Protein AF-A0A7S3M806-F1 (afdb_monomer_lite)

Secondary structure (DSSP, 8-state):
----------PPPSS-PPPHHHHHHHIIIIIGGGGGGGT--EEEE-TT---SS-THHHHHHHHH-TT-SEEEEEESS-----STTGGG---SSPEEEEEEEEE--SHHHHHHHHHHHHHHHT-S-HHHHTSTTHHHHHHHHHHHHHHHHS---EEEPPTTT---GGG-EEETTTEEE------

Sequence (183 aa):
DDAYFPCYNYVASENPKPSVMEQIAQVKLLHIPQALTRGVDVFMLDLDVGFLASPQYMVKVFEETPIVDIFIQEDYLFIMNRTKEGWGQYFTEPLPNIGLLLVRGNNRTARVFELAWLQYLTMKDPYEKSQPGKDQNHVLNAMRIGRGTFGLKYAYFSSTTTPLLDKLVYKEGNTIELGGEVV

Organism: NCBI:txid89044

pLDDT: mean 74.65, std 22.42, range [30.8, 97.94]

InterPro domains:
  IPR005069 Nucleotide-diphospho-sugar transferase [PF03407] (22-139)

Structure (mmCIF, N/CA/C/O backbone):
data_AF-A0A7S3M806-F1
#
_entry.id   AF-A0A7S3M806-F1
#
loop_
_atom_site.group_PDB
_atom_site.id
_atom_site.type_symbol
_atom_site.label_atom_id
_atom_site.label_alt_id
_atom_site.label_comp_id
_atom_site.label_asym_id
_atom_site.label_entity_id
_atom_site.label_seq_id
_atom_site.pdbx_PDB_ins_code
_atom_site.Cartn_x
_atom_site.Cartn_y
_atom_site.Cartn_z
_atom_site.occupancy
_atom_site.B_iso_or_equiv
_atom_site.auth_seq_id
_atom_site.auth_comp_id
_atom_site.auth_asym_id
_atom_site.auth_atom_id
_atom_site.pdbx_PDB_model_num
ATOM 1 N N . ASP A 1 1 ? -7.563 -39.476 -12.809 1.00 36.19 1 ASP A N 1
ATOM 2 C CA . ASP A 1 1 ? -8.417 -38.457 -12.177 1.00 36.19 1 ASP A CA 1
ATOM 3 C C . ASP A 1 1 ? -7.561 -37.469 -11.410 1.00 36.19 1 ASP A C 1
ATOM 5 O O . ASP A 1 1 ?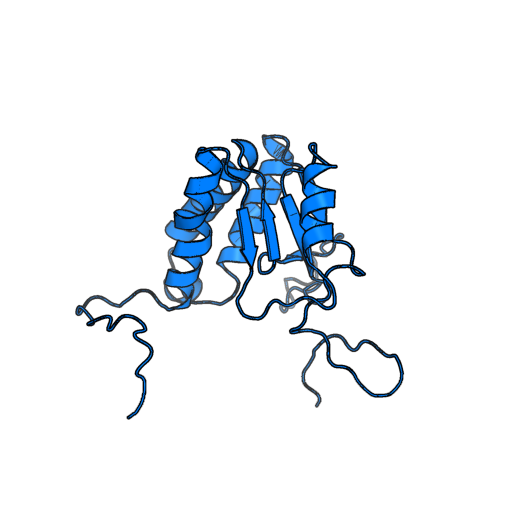 -7.463 -37.543 -10.195 1.00 36.19 1 ASP A O 1
ATOM 9 N N . ASP A 1 2 ? -6.914 -36.565 -12.147 1.00 35.34 2 ASP A N 1
ATOM 10 C CA . ASP A 1 2 ? -6.151 -35.450 -11.587 1.00 35.34 2 ASP A CA 1
ATOM 11 C C . ASP A 1 2 ? -6.981 -34.185 -11.785 1.00 35.34 2 ASP A C 1
ATOM 13 O O . ASP A 1 2 ? -7.173 -33.711 -12.908 1.00 35.34 2 ASP A O 1
ATOM 17 N N . ALA A 1 3 ? -7.542 -33.677 -10.690 1.00 38.19 3 ALA A N 1
ATOM 18 C CA . ALA A 1 3 ? -8.292 -32.432 -10.671 1.00 38.19 3 ALA A CA 1
ATOM 19 C C . ALA A 1 3 ? -7.341 -31.261 -10.970 1.00 38.19 3 ALA A C 1
ATOM 21 O O . ALA A 1 3 ? -6.698 -30.702 -10.084 1.00 38.19 3 ALA A O 1
ATOM 22 N N . TYR A 1 4 ? -7.238 -30.925 -12.254 1.00 38.28 4 TYR A N 1
ATOM 23 C CA . TYR A 1 4 ? -6.515 -29.777 -12.783 1.00 38.28 4 TYR A CA 1
ATOM 24 C C . TYR A 1 4 ? -7.154 -28.491 -12.238 1.00 38.28 4 TYR A C 1
ATOM 26 O O . TYR A 1 4 ? -8.273 -28.136 -12.611 1.00 38.28 4 TYR A O 1
ATOM 34 N N . PHE A 1 5 ? -6.465 -27.804 -11.325 1.00 32.97 5 PHE A N 1
ATOM 35 C CA . PHE A 1 5 ? -6.869 -26.477 -10.865 1.00 32.97 5 PHE A CA 1
ATOM 36 C C . PHE A 1 5 ? -6.715 -25.509 -12.053 1.00 32.97 5 PHE A C 1
ATOM 38 O O . PHE A 1 5 ? -5.605 -25.384 -12.578 1.00 32.97 5 PHE A O 1
ATOM 45 N N . PRO A 1 6 ? -7.782 -24.849 -12.539 1.00 41.50 6 PRO A N 1
ATOM 46 C CA . PRO A 1 6 ? -7.714 -24.024 -13.736 1.00 41.50 6 PRO A CA 1
ATOM 47 C C . PRO A 1 6 ? -7.116 -22.659 -13.382 1.00 41.50 6 PRO A C 1
ATOM 49 O O . PRO A 1 6 ? -7.806 -21.643 -13.330 1.00 41.50 6 PRO A O 1
ATOM 52 N N . CYS A 1 7 ? -5.812 -22.620 -13.130 1.00 37.09 7 CYS A N 1
ATOM 53 C CA . CYS A 1 7 ? -5.052 -21.383 -13.206 1.00 37.09 7 CYS A CA 1
ATOM 54 C C . CYS A 1 7 ? -4.969 -21.025 -14.696 1.00 37.09 7 CYS A C 1
ATOM 56 O O . CYS A 1 7 ? -4.375 -21.768 -15.471 1.00 37.09 7 CYS A O 1
ATOM 58 N N . TYR A 1 8 ? -5.649 -19.949 -15.100 1.00 43.22 8 TYR A N 1
ATOM 59 C CA . TYR A 1 8 ? -5.738 -19.410 -16.461 1.00 43.22 8 TYR A CA 1
ATOM 60 C C . TYR A 1 8 ? -4.565 -19.797 -17.382 1.00 43.22 8 TYR A C 1
ATOM 62 O O . TYR A 1 8 ? -3.440 -19.331 -17.201 1.00 43.22 8 TYR A O 1
ATOM 70 N N . ASN A 1 9 ? -4.851 -20.598 -18.415 1.00 36.38 9 ASN A N 1
ATOM 71 C CA . ASN A 1 9 ? -3.947 -20.831 -19.542 1.00 36.38 9 ASN A CA 1
ATOM 72 C C . ASN A 1 9 ? -3.751 -19.513 -20.308 1.00 36.38 9 ASN A C 1
ATOM 74 O O . ASN A 1 9 ? -4.459 -19.208 -21.268 1.00 36.38 9 ASN A O 1
ATOM 78 N N . TYR A 1 10 ? -2.802 -18.700 -19.852 1.00 43.62 10 TYR A N 1
ATOM 79 C CA . TYR A 1 10 ? -2.389 -17.486 -20.536 1.00 43.62 10 TYR A CA 1
ATOM 80 C C . TYR A 1 10 ? -1.534 -17.877 -21.752 1.00 43.62 10 TYR A C 1
ATOM 82 O O . TYR A 1 10 ? -0.348 -18.196 -21.629 1.00 43.62 10 TYR A O 1
ATOM 90 N N . VAL A 1 11 ? -2.119 -17.824 -22.950 1.00 45.00 11 VAL A N 1
ATOM 91 C CA . VAL A 1 11 ? -1.385 -17.981 -24.216 1.00 45.00 11 VAL A CA 1
ATOM 92 C C . VAL A 1 11 ? -0.550 -16.725 -24.474 1.00 45.00 11 VAL A C 1
ATOM 94 O O . VAL A 1 11 ? -1.028 -15.599 -24.364 1.00 45.00 11 VAL A O 1
ATOM 97 N N . ALA A 1 12 ? 0.738 -16.906 -24.757 1.00 43.75 12 ALA A N 1
ATOM 98 C CA . ALA A 1 12 ? 1.691 -15.821 -24.932 1.00 43.75 12 ALA A CA 1
ATOM 99 C C . ALA A 1 12 ? 1.634 -15.158 -26.312 1.00 43.75 12 ALA A C 1
ATOM 101 O O . ALA A 1 12 ? 1.929 -15.821 -27.295 1.00 43.75 12 ALA A O 1
ATOM 102 N N . SER A 1 13 ? 1.345 -13.854 -26.384 1.00 45.62 13 SER A N 1
ATOM 103 C CA . SER A 1 13 ? 1.671 -13.038 -27.566 1.00 45.62 13 SER A CA 1
ATOM 104 C C . SER A 1 13 ? 3.158 -12.657 -27.587 1.00 45.62 13 SER A C 1
ATOM 106 O O . SER A 1 13 ? 3.743 -12.486 -26.521 1.00 45.62 13 SER A O 1
ATOM 108 N N . GLU A 1 14 ? 3.717 -12.430 -28.779 1.00 53.25 14 GLU A N 1
ATOM 109 C CA . GLU A 1 14 ? 5.141 -12.160 -29.079 1.00 53.25 14 GLU A CA 1
ATOM 110 C C . GLU A 1 14 ? 5.717 -10.816 -28.575 1.00 53.25 14 GLU A C 1
ATOM 112 O O . GLU A 1 14 ? 6.902 -10.546 -28.759 1.00 53.25 14 GLU A O 1
ATOM 117 N N . ASN A 1 15 ? 4.929 -9.971 -27.904 1.00 55.44 15 ASN A N 1
ATOM 118 C CA . ASN A 1 15 ? 5.470 -8.824 -27.165 1.00 55.44 15 ASN A CA 1
ATOM 119 C C . ASN A 1 15 ? 6.181 -9.317 -25.893 1.00 55.44 15 ASN A C 1
ATOM 121 O O . ASN A 1 15 ? 5.687 -10.272 -25.286 1.00 55.44 15 ASN A O 1
ATOM 125 N N . PRO A 1 16 ? 7.283 -8.684 -25.432 1.00 60.91 16 PRO A N 1
ATOM 126 C CA . PRO A 1 16 ? 7.852 -9.021 -24.134 1.00 60.91 16 PRO A CA 1
ATOM 127 C C . PRO A 1 16 ? 6.754 -8.848 -23.089 1.00 60.91 16 PRO A C 1
ATOM 129 O O . PRO A 1 16 ? 6.239 -7.752 -22.860 1.00 60.91 16 PRO A O 1
ATOM 132 N N . LYS A 1 17 ? 6.316 -9.977 -22.538 1.00 66.06 17 LYS A N 1
ATOM 133 C CA . LYS A 1 17 ? 5.253 -10.009 -21.548 1.00 66.06 17 LYS A CA 1
ATOM 134 C C . LYS A 1 17 ? 5.717 -9.257 -20.307 1.00 66.06 17 LYS A C 1
ATOM 136 O O . LYS A 1 17 ? 6.882 -9.418 -19.937 1.00 66.06 17 LYS A O 1
ATOM 141 N N . PRO A 1 18 ? 4.824 -8.512 -19.636 1.00 78.00 18 PRO A N 1
ATOM 142 C CA . PRO A 1 18 ? 5.151 -7.944 -18.339 1.00 78.00 18 PRO A CA 1
ATOM 143 C C . PRO A 1 18 ? 5.615 -9.065 -17.410 1.00 78.00 18 PRO A C 1
ATOM 145 O O . PRO A 1 18 ? 5.014 -10.151 -17.374 1.00 78.00 18 PRO A O 1
ATOM 148 N N . SER A 1 19 ? 6.691 -8.806 -16.673 1.00 85.56 19 SER A N 1
ATOM 149 C CA . SER A 1 19 ? 7.179 -9.731 -15.656 1.00 85.56 19 SER A CA 1
ATOM 150 C C . SER A 1 19 ? 6.078 -10.043 -14.634 1.00 85.56 19 SER A C 1
ATOM 152 O O . SER A 1 19 ? 5.112 -9.293 -14.476 1.00 85.56 19 SER A O 1
ATOM 154 N N . VAL A 1 20 ? 6.214 -11.153 -13.904 1.00 86.38 20 VAL A N 1
ATOM 155 C CA . VAL A 1 20 ? 5.283 -11.480 -12.808 1.00 86.38 20 VAL A CA 1
ATOM 156 C C . VAL A 1 20 ? 5.215 -10.327 -11.799 1.00 86.38 20 VAL A C 1
ATOM 158 O O . VAL A 1 20 ? 4.131 -9.978 -11.339 1.00 86.38 20 VAL A O 1
ATOM 161 N N . MET A 1 21 ? 6.347 -9.668 -11.533 1.00 86.06 21 MET A N 1
ATOM 162 C CA . MET A 1 21 ? 6.402 -8.499 -10.655 1.00 86.06 21 MET A CA 1
ATOM 163 C C . MET A 1 21 ? 5.599 -7.310 -11.188 1.00 86.06 21 MET A C 1
ATOM 165 O O . MET A 1 21 ? 4.888 -6.667 -10.421 1.00 86.06 21 MET A O 1
ATOM 169 N N . GLU A 1 22 ? 5.642 -7.045 -12.494 1.00 88.31 22 GLU A N 1
ATOM 170 C CA . GLU A 1 22 ? 4.817 -6.000 -13.112 1.00 88.31 22 GLU A CA 1
ATOM 171 C C . GLU A 1 22 ? 3.324 -6.313 -13.038 1.00 88.31 22 GLU A C 1
ATOM 173 O O . GLU A 1 22 ? 2.519 -5.417 -12.789 1.00 88.31 22 GLU A O 1
ATOM 178 N N . GLN A 1 23 ? 2.944 -7.580 -13.209 1.00 90.31 23 GLN A N 1
ATOM 179 C CA . GLN A 1 23 ? 1.549 -8.005 -13.073 1.00 90.31 23 GLN A CA 1
ATOM 180 C C . GLN A 1 23 ? 1.057 -7.822 -11.631 1.00 90.31 23 GLN A C 1
ATOM 182 O O . GLN A 1 23 ? -0.028 -7.282 -11.415 1.00 90.31 23 GLN A O 1
ATOM 187 N N . ILE A 1 24 ? 1.875 -8.198 -10.640 1.00 89.19 24 ILE A N 1
ATOM 188 C CA . ILE A 1 24 ? 1.584 -7.969 -9.217 1.00 89.19 24 ILE A CA 1
ATOM 189 C C . ILE A 1 24 ? 1.434 -6.469 -8.939 1.00 89.19 24 ILE A C 1
ATOM 191 O O . ILE A 1 24 ? 0.434 -6.053 -8.351 1.00 89.19 24 ILE A O 1
ATOM 195 N N . ALA A 1 25 ? 2.371 -5.645 -9.413 1.00 90.94 25 ALA A N 1
ATOM 196 C CA . ALA A 1 25 ? 2.312 -4.196 -9.248 1.00 90.94 25 ALA A CA 1
ATOM 197 C C . ALA A 1 25 ? 1.049 -3.602 -9.891 1.00 90.94 25 ALA A C 1
ATOM 199 O O . ALA A 1 25 ? 0.388 -2.758 -9.293 1.00 90.94 25 ALA A O 1
ATOM 200 N N . GLN A 1 26 ? 0.651 -4.070 -11.074 1.00 93.38 26 GLN A N 1
ATOM 201 C CA . GLN A 1 26 ? -0.576 -3.617 -11.727 1.00 93.38 26 GLN A CA 1
ATOM 202 C C . GLN A 1 26 ? -1.827 -3.976 -10.910 1.00 93.38 26 GLN A C 1
ATOM 204 O O . GLN A 1 26 ? -2.729 -3.150 -10.753 1.00 93.38 26 GLN A O 1
ATOM 209 N N . VAL A 1 27 ? -1.890 -5.178 -10.336 1.00 92.81 27 VAL A N 1
ATOM 210 C CA . VAL A 1 27 ? -3.007 -5.573 -9.465 1.00 92.81 27 VAL A CA 1
ATOM 211 C C . VAL A 1 27 ? -3.052 -4.704 -8.206 1.00 92.81 27 VAL A C 1
ATOM 213 O O . VAL A 1 27 ? -4.098 -4.119 -7.908 1.00 92.81 27 VAL A O 1
ATOM 216 N N . LYS A 1 28 ? -1.920 -4.574 -7.504 1.00 93.44 28 LYS A N 1
ATOM 217 C CA . LYS A 1 28 ? -1.812 -3.848 -6.230 1.00 93.44 28 LYS A CA 1
ATOM 218 C C . LYS A 1 28 ? -2.006 -2.340 -6.371 1.00 93.44 28 LYS A C 1
ATOM 220 O O . LYS A 1 28 ? -2.656 -1.734 -5.527 1.00 93.44 28 LYS A O 1
ATOM 225 N N . LEU A 1 29 ? -1.444 -1.727 -7.413 1.00 94.75 29 LEU A N 1
ATOM 226 C CA . LEU A 1 29 ? -1.393 -0.269 -7.557 1.00 94.75 29 LEU A CA 1
ATOM 227 C C . LEU A 1 29 ? -2.525 0.304 -8.412 1.00 94.75 29 LEU A C 1
ATOM 229 O O . LEU A 1 29 ? -2.925 1.443 -8.186 1.00 94.75 29 LEU A O 1
ATOM 233 N N . LEU A 1 30 ? -3.041 -0.458 -9.384 1.00 94.38 30 LEU A N 1
ATOM 234 C CA . LEU A 1 30 ? -4.063 0.028 -10.313 1.00 94.38 30 LEU A CA 1
ATOM 235 C C . LEU A 1 30 ? -5.429 -0.609 -10.068 1.00 94.38 30 LEU A C 1
ATOM 237 O O . LEU A 1 30 ? -6.403 0.115 -9.894 1.00 94.38 30 LEU A O 1
ATOM 241 N N . HIS A 1 31 ? -5.533 -1.939 -10.086 1.00 94.00 31 HIS A N 1
ATOM 242 C CA . HIS A 1 31 ? -6.846 -2.590 -10.127 1.00 94.00 31 HIS A CA 1
ATOM 243 C C . HIS A 1 31 ? -7.553 -2.617 -8.772 1.00 94.00 31 HIS A C 1
ATOM 245 O O . HIS A 1 31 ? -8.698 -2.177 -8.683 1.00 94.00 31 HIS A O 1
ATOM 251 N N . ILE A 1 32 ? -6.886 -3.083 -7.713 1.00 91.12 32 ILE A N 1
ATOM 252 C CA . ILE A 1 32 ? -7.482 -3.119 -6.370 1.00 91.12 32 ILE A CA 1
ATOM 253 C C . ILE A 1 32 ? -7.852 -1.703 -5.879 1.00 91.12 32 ILE A C 1
ATOM 255 O O . ILE A 1 32 ? -8.981 -1.510 -5.415 1.00 91.12 32 ILE A O 1
ATOM 259 N N . PRO A 1 33 ? -6.992 -0.675 -6.032 1.00 94.12 33 PRO A N 1
ATOM 260 C CA . PRO A 1 33 ? -7.288 0.661 -5.519 1.00 94.12 33 PRO A CA 1
ATOM 261 C C . PRO A 1 33 ? -8.471 1.373 -6.183 1.00 94.12 33 PRO A C 1
ATOM 263 O O . PRO A 1 33 ? -8.981 2.344 -5.624 1.00 94.12 33 PRO A O 1
ATOM 266 N N . GLN A 1 34 ? -8.982 0.885 -7.321 1.00 94.31 34 GLN A N 1
ATOM 267 C CA . GLN A 1 34 ? -10.227 1.406 -7.901 1.00 94.31 34 GLN A CA 1
ATOM 268 C C . GLN A 1 34 ? -11.409 1.279 -6.931 1.00 94.31 34 GLN A C 1
ATOM 270 O O . GLN A 1 34 ? -12.295 2.134 -6.938 1.00 94.31 34 GLN A O 1
ATOM 275 N N . ALA A 1 35 ? -11.414 0.269 -6.056 1.00 95.88 35 ALA A N 1
ATOM 276 C CA . ALA A 1 35 ? -12.434 0.117 -5.021 1.00 95.88 35 ALA A CA 1
ATOM 277 C C . ALA A 1 35 ? -12.441 1.303 -4.034 1.00 95.88 35 ALA A C 1
ATOM 279 O O . ALA A 1 35 ? -13.510 1.776 -3.645 1.00 95.88 35 ALA A O 1
ATOM 280 N N . LEU A 1 36 ? -11.267 1.866 -3.723 1.00 96.75 36 LEU A N 1
ATOM 281 C CA . LEU A 1 36 ? -11.128 2.984 -2.785 1.00 96.75 36 LEU A CA 1
ATOM 282 C C . LEU A 1 36 ? -11.853 4.241 -3.279 1.00 96.75 36 LEU A C 1
ATOM 284 O O . LEU A 1 36 ? -12.457 4.961 -2.486 1.00 96.75 36 LEU A O 1
ATOM 288 N N . THR A 1 37 ? -11.859 4.476 -4.599 1.00 94.19 37 THR A N 1
ATOM 289 C CA . THR A 1 37 ? -12.585 5.608 -5.216 1.00 94.19 37 THR A CA 1
ATOM 290 C C . THR A 1 37 ? -14.103 5.493 -5.073 1.00 94.19 37 THR A C 1
ATOM 292 O O . THR A 1 37 ? -14.815 6.486 -5.193 1.00 94.19 37 THR A O 1
ATOM 295 N N . ARG A 1 38 ? -14.602 4.285 -4.790 1.00 95.62 38 ARG A N 1
ATOM 296 C CA . ARG A 1 38 ? -16.021 3.989 -4.562 1.00 95.62 38 ARG A CA 1
ATOM 297 C C . ARG A 1 38 ? -16.393 3.975 -3.079 1.00 95.62 38 ARG A C 1
ATOM 299 O O . ARG A 1 38 ? -17.513 3.603 -2.751 1.00 95.62 38 ARG A O 1
ATOM 306 N N . GLY A 1 39 ? -15.470 4.351 -2.192 1.00 96.06 39 GLY A N 1
ATOM 307 C CA . GLY A 1 39 ? -15.695 4.321 -0.747 1.00 96.06 39 GLY A CA 1
ATOM 308 C C . GLY A 1 39 ? -15.633 2.920 -0.134 1.00 96.06 39 GLY A C 1
ATOM 309 O O . GLY A 1 39 ? -16.116 2.731 0.975 1.00 96.06 39 GLY A O 1
ATOM 310 N N . VAL A 1 40 ? -15.075 1.937 -0.849 1.00 97.38 40 VAL A N 1
ATOM 311 C CA . VAL A 1 40 ? -14.921 0.568 -0.343 1.00 97.38 40 VAL A CA 1
ATOM 312 C C . VAL A 1 40 ? -13.585 0.444 0.376 1.00 97.38 40 VAL A C 1
ATOM 314 O O . VAL A 1 40 ? -12.541 0.726 -0.214 1.00 97.38 40 VAL A O 1
ATOM 317 N N . ASP A 1 41 ? -13.625 0.007 1.632 1.00 97.19 41 ASP A N 1
ATOM 318 C CA . ASP A 1 41 ? -12.433 -0.333 2.406 1.00 97.19 41 ASP A CA 1
ATOM 319 C C . ASP A 1 41 ? -11.799 -1.624 1.871 1.00 97.19 41 ASP A C 1
ATOM 321 O O . ASP A 1 41 ? -12.489 -2.576 1.502 1.00 97.19 41 ASP A O 1
ATOM 325 N N . VAL A 1 42 ? -10.470 -1.657 1.814 1.00 95.88 42 VAL A N 1
ATOM 326 C CA . VAL A 1 42 ? -9.702 -2.756 1.226 1.00 95.88 42 VAL A CA 1
ATOM 327 C C . VAL A 1 42 ? -8.752 -3.331 2.262 1.00 95.88 42 VAL A C 1
ATOM 329 O O . VAL A 1 42 ? -7.914 -2.615 2.804 1.00 95.88 42 VAL A O 1
ATOM 332 N N . PHE A 1 43 ? -8.828 -4.644 2.468 1.00 93.56 43 PHE A N 1
ATOM 333 C CA . PHE A 1 43 ? -7.800 -5.410 3.167 1.00 93.56 43 PHE A CA 1
ATOM 334 C C . PHE A 1 43 ? -6.927 -6.125 2.125 1.00 93.56 43 PHE A C 1
ATOM 336 O O . PHE A 1 43 ? -7.377 -7.075 1.488 1.00 93.56 43 PHE A O 1
ATOM 343 N N . MET A 1 44 ? -5.708 -5.633 1.903 1.00 91.81 44 MET A N 1
ATOM 344 C CA . MET A 1 44 ? -4.747 -6.191 0.949 1.00 91.81 44 MET A CA 1
ATOM 345 C C . MET A 1 44 ? -3.710 -7.036 1.690 1.00 91.81 44 MET A C 1
ATOM 347 O O . MET A 1 44 ? -3.115 -6.572 2.663 1.00 91.81 44 MET A O 1
ATOM 351 N N . LEU A 1 45 ? -3.531 -8.270 1.221 1.00 89.19 45 LEU A N 1
ATOM 352 C CA . LEU A 1 45 ? -2.666 -9.284 1.813 1.00 89.19 45 LEU A CA 1
ATOM 353 C C . LEU A 1 45 ? -1.840 -9.951 0.716 1.00 89.19 45 LEU A C 1
ATOM 355 O O . LEU A 1 45 ? -2.401 -10.383 -0.296 1.00 89.19 45 LEU A O 1
ATOM 359 N N . ASP A 1 46 ? -0.539 -10.069 0.941 1.00 86.19 46 ASP A N 1
ATOM 360 C CA . ASP A 1 46 ? 0.313 -10.967 0.175 1.00 86.19 46 ASP A CA 1
ATOM 361 C C . ASP A 1 46 ? 0.027 -12.423 0.560 1.00 86.19 46 ASP A C 1
ATOM 363 O O . ASP A 1 46 ? -0.501 -12.725 1.632 1.00 86.19 46 ASP A O 1
ATOM 367 N N . LEU A 1 47 ? 0.320 -13.343 -0.361 1.00 82.06 47 LEU A N 1
ATOM 368 C CA . LEU A 1 47 ? -0.031 -14.761 -0.211 1.00 82.06 47 LEU A CA 1
ATOM 369 C C . LEU A 1 47 ? 0.777 -15.476 0.881 1.00 82.06 47 LEU A C 1
ATOM 371 O O . LEU A 1 47 ? 0.384 -16.552 1.324 1.00 82.06 47 LEU A O 1
ATOM 375 N N . ASP A 1 48 ? 1.898 -14.896 1.289 1.00 74.81 48 ASP A N 1
ATOM 376 C CA . ASP A 1 48 ? 2.779 -15.355 2.361 1.00 74.81 48 ASP A CA 1
ATOM 377 C C . ASP A 1 48 ? 2.474 -14.687 3.714 1.00 74.81 48 ASP A C 1
ATOM 379 O O . ASP A 1 48 ? 3.119 -14.990 4.721 1.00 74.81 48 ASP A O 1
ATOM 383 N N . VAL A 1 49 ? 1.443 -13.837 3.780 1.00 76.81 49 VAL A N 1
ATOM 384 C CA . VAL A 1 49 ? 0.932 -13.310 5.044 1.00 76.81 49 VAL A CA 1
ATOM 385 C C . VAL A 1 49 ? 0.012 -14.328 5.696 1.00 76.81 49 VAL A C 1
ATOM 387 O O . VAL A 1 49 ? -0.935 -14.838 5.099 1.00 76.81 49 VAL A O 1
ATOM 390 N N . GLY A 1 50 ? 0.220 -14.553 6.986 1.00 72.69 50 GLY A N 1
ATOM 391 C CA . GLY A 1 50 ? -0.750 -15.260 7.803 1.00 72.69 50 GLY A CA 1
ATOM 392 C C . GLY A 1 50 ? -0.799 -14.723 9.220 1.00 72.69 50 GLY A C 1
ATOM 393 O O . GLY A 1 50 ? -0.086 -13.793 9.595 1.00 72.69 50 GLY A O 1
ATOM 394 N N . PHE A 1 51 ? -1.711 -15.291 10.000 1.00 76.12 51 PHE A N 1
ATOM 395 C CA . PHE A 1 51 ? -2.124 -14.729 11.276 1.00 76.12 51 PHE A CA 1
ATOM 396 C C . PHE A 1 51 ? -1.993 -15.777 12.380 1.00 76.12 51 PHE A C 1
ATOM 398 O O . PHE A 1 51 ? -2.463 -16.903 12.229 1.00 76.12 51 PHE A O 1
ATOM 405 N N . LEU A 1 52 ? -1.394 -15.396 13.513 1.00 71.75 52 LEU A N 1
ATOM 406 C CA . LEU A 1 52 ? -1.341 -16.248 14.712 1.00 71.75 52 LEU A CA 1
ATOM 407 C C . LEU A 1 52 ? -2.658 -16.241 15.508 1.00 71.75 52 LEU A C 1
ATOM 409 O O . LEU A 1 52 ? -2.859 -17.069 16.393 1.00 71.75 52 LEU A O 1
ATOM 413 N N . ALA A 1 53 ? -3.547 -15.294 15.211 1.00 73.25 53 ALA A N 1
ATOM 414 C CA . ALA A 1 53 ? -4.854 -15.122 15.833 1.00 73.25 53 ALA A CA 1
ATOM 415 C C . ALA A 1 53 ? -5.879 -14.656 14.785 1.00 73.25 53 ALA A C 1
ATOM 417 O O . ALA A 1 53 ? -5.533 -14.398 13.635 1.00 73.25 53 ALA A O 1
ATOM 418 N N . SER A 1 54 ? -7.153 -14.537 15.167 1.00 82.38 54 SER A N 1
ATOM 419 C CA . SER A 1 54 ? -8.197 -14.068 14.245 1.00 82.38 54 SER A CA 1
ATOM 420 C C . SER A 1 54 ? -7.917 -12.632 13.757 1.00 82.38 54 SER A C 1
ATOM 422 O O . SER A 1 54 ? -7.824 -11.726 14.593 1.00 82.38 54 SER A O 1
ATOM 424 N N . PRO A 1 55 ? -7.874 -12.372 12.433 1.00 84.06 55 PRO A N 1
ATOM 425 C CA . PRO A 1 55 ? -7.670 -11.025 11.888 1.00 84.06 55 PRO A CA 1
ATOM 426 C C . PRO A 1 55 ? -8.868 -10.086 12.122 1.00 84.06 55 PRO A C 1
ATOM 428 O O . PRO A 1 55 ? -8.771 -8.884 11.879 1.00 84.06 55 PRO A O 1
ATOM 431 N N . GLN A 1 56 ? -9.998 -10.592 12.634 1.00 85.81 56 GLN A N 1
ATOM 432 C CA . GLN A 1 56 ? -11.190 -9.786 12.940 1.00 85.81 56 GLN A CA 1
ATOM 433 C C . GLN A 1 56 ? -10.903 -8.643 13.918 1.00 85.81 56 GLN A C 1
ATOM 435 O O . GLN A 1 56 ? -11.509 -7.581 13.808 1.00 85.81 56 GLN A O 1
ATOM 440 N N . TYR A 1 57 ? -9.966 -8.829 14.852 1.00 83.69 57 TYR A N 1
ATOM 441 C CA . TYR A 1 57 ? -9.583 -7.766 15.780 1.00 83.69 57 TYR A CA 1
ATOM 442 C C . TYR A 1 57 ? -9.003 -6.549 15.046 1.00 83.69 57 TYR A C 1
ATOM 444 O O . TYR A 1 57 ? -9.297 -5.413 15.405 1.00 83.69 57 TYR A O 1
ATOM 452 N N . MET A 1 58 ? -8.228 -6.774 13.985 1.00 86.25 58 MET A N 1
ATOM 453 C CA . MET A 1 58 ? -7.628 -5.697 13.196 1.00 86.25 58 MET A CA 1
ATOM 454 C C . MET A 1 58 ? -8.691 -4.893 12.451 1.00 86.25 58 MET A C 1
ATOM 456 O O . MET A 1 58 ? -8.641 -3.666 12.442 1.00 86.25 58 MET A O 1
ATOM 460 N N . VAL A 1 59 ? -9.674 -5.590 11.872 1.00 89.38 59 VAL A N 1
ATOM 461 C CA . VAL A 1 59 ? -10.822 -4.959 11.209 1.00 89.38 59 VAL A CA 1
ATOM 462 C C . VAL A 1 59 ? -11.624 -4.138 12.216 1.00 89.38 59 VAL A C 1
ATOM 464 O O . VAL A 1 59 ? -11.915 -2.975 11.960 1.00 89.38 59 VAL A O 1
ATOM 467 N N . LYS A 1 60 ? -11.886 -4.691 13.404 1.00 90.06 60 LYS A N 1
ATOM 468 C CA . LYS A 1 60 ? -12.594 -3.982 14.474 1.00 90.06 60 LYS A CA 1
ATOM 469 C C . LYS A 1 60 ? -11.864 -2.705 14.909 1.00 90.06 60 LYS A C 1
ATOM 471 O O . LYS A 1 60 ? -12.476 -1.646 14.972 1.00 90.06 60 LYS A O 1
ATOM 476 N N . VAL A 1 61 ? -10.555 -2.776 15.163 1.00 88.31 61 VAL A N 1
ATOM 477 C CA . VAL A 1 61 ? -9.750 -1.594 15.531 1.00 88.31 61 VAL A CA 1
ATOM 478 C C . VAL A 1 61 ? -9.778 -0.537 14.427 1.00 88.31 61 VAL A C 1
ATOM 480 O O . VAL A 1 61 ? -9.839 0.661 14.710 1.00 88.31 61 VAL A O 1
ATOM 483 N N . PHE A 1 62 ? -9.753 -0.963 13.167 1.00 91.38 62 PHE A N 1
ATOM 484 C CA . PHE A 1 62 ? -9.849 -0.065 12.026 1.00 91.38 62 PHE A CA 1
ATOM 485 C C . PHE A 1 62 ? -11.204 0.647 11.946 1.00 91.38 62 PHE A C 1
ATOM 487 O O . PHE A 1 62 ? -11.242 1.861 11.730 1.00 91.38 62 PHE A O 1
ATOM 494 N N . GLU A 1 63 ? -12.305 -0.066 12.178 1.00 92.25 63 GLU A N 1
ATOM 495 C CA . GLU A 1 63 ? -13.647 0.520 12.276 1.00 92.25 63 GLU A CA 1
ATOM 496 C C . GLU A 1 63 ? -13.743 1.518 13.444 1.00 92.25 63 GLU A C 1
ATOM 498 O O . GLU A 1 63 ? -14.252 2.628 13.274 1.00 92.25 63 GLU A O 1
ATOM 503 N N . GLU A 1 64 ? -13.178 1.165 14.603 1.00 93.62 64 GLU A N 1
ATOM 504 C CA . GLU A 1 64 ? -13.172 1.983 15.825 1.00 93.62 64 GLU A CA 1
ATOM 505 C C . GLU A 1 64 ? -12.235 3.203 15.750 1.00 93.62 64 GLU A C 1
ATOM 507 O O . GLU A 1 64 ? -12.374 4.137 16.543 1.00 93.62 64 GLU A O 1
ATOM 512 N N . THR A 1 65 ? -11.316 3.249 14.778 1.00 92.81 65 THR A N 1
ATOM 513 C CA . THR A 1 65 ? -10.323 4.329 14.629 1.00 92.81 65 THR A CA 1
ATOM 514 C C . THR A 1 65 ? -10.513 5.106 13.320 1.00 92.81 65 THR A C 1
ATOM 516 O O . THR A 1 65 ? -9.644 5.089 12.443 1.00 92.81 65 THR A O 1
ATOM 519 N N . PRO A 1 66 ? -11.618 5.859 13.149 1.00 93.94 66 PRO A N 1
ATOM 520 C CA . PRO A 1 66 ? -11.985 6.403 11.848 1.00 93.94 66 PRO A CA 1
ATOM 521 C C . PRO A 1 66 ? -11.078 7.517 11.314 1.00 93.94 66 PRO A C 1
ATOM 523 O O . PRO A 1 66 ? -11.168 7.895 10.145 1.00 93.94 66 PRO A O 1
ATOM 526 N N . ILE A 1 67 ? -10.212 8.054 12.173 1.00 95.06 67 ILE A N 1
ATOM 527 C CA . ILE A 1 67 ? -9.224 9.070 11.813 1.00 95.06 67 ILE A CA 1
ATOM 528 C C . ILE A 1 67 ? -8.032 8.492 11.037 1.00 95.06 67 ILE A C 1
ATOM 530 O O . ILE A 1 67 ? -7.334 9.248 10.361 1.00 95.06 67 ILE A O 1
ATOM 534 N N . VAL A 1 68 ? -7.786 7.181 11.128 1.00 95.69 68 VAL A N 1
ATOM 535 C CA . VAL A 1 68 ? -6.685 6.505 10.434 1.00 95.69 68 VAL A CA 1
ATOM 536 C C . VAL A 1 68 ? -7.154 6.056 9.050 1.00 95.69 68 VAL A C 1
ATOM 538 O O . VAL A 1 68 ? -8.146 5.345 8.909 1.00 95.69 68 VAL A O 1
ATOM 541 N N . ASP A 1 69 ? -6.428 6.477 8.015 1.00 97.44 69 ASP A N 1
ATOM 542 C CA . ASP A 1 69 ? -6.717 6.128 6.623 1.00 97.44 69 ASP A CA 1
ATOM 543 C C . ASP A 1 69 ? -6.121 4.773 6.228 1.00 97.44 69 ASP A C 1
ATOM 545 O O . ASP A 1 69 ? -6.699 4.066 5.406 1.00 97.44 69 ASP A O 1
ATOM 549 N N . ILE A 1 70 ? -4.956 4.425 6.781 1.00 96.25 70 ILE A N 1
ATOM 550 C CA . ILE A 1 70 ? -4.222 3.197 6.460 1.00 96.25 70 ILE A CA 1
ATOM 551 C C . ILE A 1 70 ? -3.687 2.581 7.752 1.00 96.25 70 ILE A C 1
ATOM 553 O O . ILE A 1 70 ? -2.924 3.229 8.468 1.00 96.25 70 ILE A O 1
ATOM 557 N N . PHE A 1 71 ? -4.029 1.325 8.022 1.00 93.75 71 PHE A N 1
ATOM 558 C CA . PHE A 1 71 ? -3.214 0.481 8.888 1.00 93.75 71 PHE A CA 1
ATOM 559 C C . PHE A 1 71 ? -2.271 -0.357 8.036 1.00 93.75 71 PHE A C 1
ATOM 561 O O . PHE A 1 71 ? -2.662 -0.900 7.003 1.00 93.75 71 PHE A O 1
ATOM 568 N N . ILE A 1 72 ? -1.017 -0.432 8.460 1.00 90.94 72 ILE A N 1
ATOM 569 C CA . ILE A 1 72 ? 0.069 -1.033 7.689 1.00 90.94 72 ILE A CA 1
ATOM 570 C C . ILE A 1 72 ? 0.978 -1.834 8.608 1.00 90.94 72 ILE A C 1
ATOM 572 O O . ILE A 1 72 ? 1.122 -1.518 9.790 1.00 90.94 72 ILE A O 1
ATOM 576 N N . GLN A 1 73 ? 1.572 -2.900 8.092 1.00 85.75 73 GLN A N 1
ATOM 577 C CA . GLN A 1 73 ? 2.514 -3.688 8.872 1.00 85.75 73 GLN A CA 1
ATOM 578 C C . GLN A 1 73 ? 3.843 -2.950 9.043 1.00 85.75 73 GLN A C 1
ATOM 580 O O . GLN A 1 73 ? 4.297 -2.226 8.157 1.00 85.75 73 GLN A O 1
ATOM 585 N N . GLU A 1 74 ? 4.456 -3.114 10.210 1.00 80.25 74 GLU A N 1
ATOM 586 C CA . GLU A 1 74 ? 5.764 -2.546 10.524 1.00 80.25 74 GLU A CA 1
ATOM 587 C C . GLU A 1 74 ? 6.879 -3.486 10.051 1.00 80.25 74 GLU A C 1
ATOM 589 O O . GLU A 1 74 ? 6.893 -4.660 10.415 1.00 80.25 74 GLU A O 1
ATOM 594 N N . ASP A 1 75 ? 7.816 -2.984 9.244 1.00 72.56 75 ASP A N 1
ATOM 595 C CA . ASP A 1 75 ? 9.005 -3.719 8.817 1.00 72.56 75 ASP A CA 1
ATOM 596 C C . ASP A 1 75 ? 10.197 -3.419 9.735 1.00 72.56 75 ASP A C 1
ATOM 598 O O . ASP A 1 75 ? 10.903 -2.420 9.578 1.00 72.56 75 ASP A O 1
ATOM 602 N N . TYR A 1 76 ? 10.443 -4.318 10.689 1.00 60.97 76 TYR A N 1
ATOM 603 C CA . TYR A 1 76 ? 11.57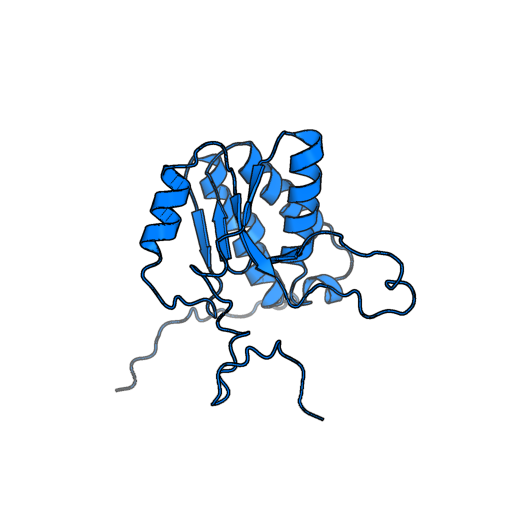6 -4.220 11.615 1.00 60.97 76 TYR A CA 1
ATOM 604 C C . TYR A 1 76 ? 12.925 -4.620 10.991 1.00 60.97 76 TYR A C 1
ATOM 606 O O . TYR A 1 76 ? 13.970 -4.313 11.561 1.00 60.97 76 TYR A O 1
ATOM 614 N N . LEU A 1 77 ? 12.926 -5.301 9.836 1.00 52.59 77 LEU A N 1
ATOM 615 C CA . LEU A 1 77 ? 14.150 -5.772 9.167 1.00 52.59 77 LEU A CA 1
ATOM 616 C C . LEU A 1 77 ? 14.710 -4.768 8.170 1.00 52.59 77 LEU A C 1
ATOM 618 O O . LEU A 1 77 ? 15.922 -4.689 7.979 1.00 52.59 77 LEU A O 1
ATOM 622 N N . PHE A 1 78 ? 13.837 -4.000 7.523 1.00 49.50 78 PHE A N 1
ATOM 623 C CA . PHE A 1 78 ? 14.228 -3.080 6.457 1.00 49.50 78 PHE A CA 1
ATOM 624 C C . PHE A 1 78 ? 14.758 -1.726 6.954 1.00 49.50 78 PHE A C 1
ATOM 626 O O . PHE A 1 78 ? 14.770 -0.745 6.211 1.00 49.50 78 PHE A O 1
ATOM 633 N N . ILE A 1 79 ? 15.302 -1.658 8.172 1.00 47.44 79 ILE A N 1
ATOM 634 C CA . ILE A 1 79 ? 16.178 -0.551 8.571 1.00 47.44 79 ILE A CA 1
ATOM 635 C C . ILE A 1 79 ? 17.551 -0.770 7.909 1.00 47.44 79 ILE A C 1
ATOM 637 O O . ILE A 1 79 ? 18.492 -1.122 8.603 1.00 47.44 79 ILE A O 1
ATOM 641 N N . MET A 1 80 ? 17.696 -0.641 6.579 1.00 40.72 80 MET A N 1
ATOM 642 C CA . MET A 1 80 ? 19.014 -0.435 5.942 1.00 40.72 80 MET A CA 1
ATOM 643 C C . MET A 1 80 ? 18.973 -0.216 4.424 1.00 40.72 80 MET A C 1
ATOM 645 O O . MET A 1 80 ? 18.397 -0.990 3.662 1.00 40.72 80 MET A O 1
ATOM 649 N N . ASN A 1 81 ? 19.740 0.783 3.987 1.00 37.94 81 ASN A N 1
ATOM 650 C CA . ASN A 1 81 ? 20.220 0.939 2.620 1.00 37.94 81 ASN A CA 1
ATOM 651 C C . ASN A 1 81 ? 21.578 0.208 2.487 1.00 37.94 81 ASN A C 1
ATOM 653 O O . ASN A 1 81 ? 22.504 0.495 3.244 1.00 37.94 81 ASN A O 1
ATOM 657 N N . ARG A 1 82 ? 21.712 -0.756 1.561 1.00 42.41 82 ARG A N 1
ATOM 658 C CA . ARG A 1 82 ? 22.888 -1.655 1.434 1.00 42.41 82 ARG A CA 1
ATOM 659 C C . ARG A 1 82 ? 24.031 -1.097 0.557 1.00 42.41 82 ARG A C 1
ATOM 661 O O . ARG A 1 82 ? 24.749 -1.865 -0.077 1.00 42.41 82 ARG A O 1
ATOM 668 N N . THR A 1 83 ? 24.236 0.220 0.505 1.00 44.88 83 THR A N 1
ATOM 669 C CA . THR A 1 83 ? 25.376 0.839 -0.210 1.00 44.88 83 THR A CA 1
ATOM 670 C C . THR A 1 83 ? 26.144 1.802 0.693 1.00 44.88 83 THR A C 1
ATOM 672 O O . THR A 1 83 ? 25.554 2.445 1.555 1.00 44.88 83 THR A O 1
ATOM 675 N N . LYS A 1 84 ? 27.464 1.942 0.489 1.00 40.62 84 LYS A N 1
ATOM 676 C CA . LYS A 1 84 ? 28.334 2.861 1.260 1.00 40.62 84 LYS A CA 1
ATOM 677 C C . LYS A 1 84 ? 27.862 4.327 1.211 1.00 40.62 84 LYS A C 1
ATOM 679 O O . LYS A 1 84 ? 28.097 5.068 2.156 1.00 40.62 84 LYS A O 1
ATOM 684 N N . GLU A 1 85 ? 27.184 4.726 0.135 1.00 48.34 85 GLU A N 1
ATOM 685 C CA . GLU A 1 85 ? 26.592 6.062 -0.058 1.00 48.34 85 GLU A CA 1
ATOM 686 C C . GLU A 1 85 ? 25.227 6.210 0.639 1.00 48.34 85 GLU A C 1
ATOM 688 O O . GLU A 1 85 ? 24.853 7.303 1.057 1.00 48.34 85 GLU A O 1
ATOM 693 N N . GLY A 1 86 ? 24.502 5.103 0.831 1.00 44.81 86 GLY A N 1
ATOM 694 C CA . GLY A 1 86 ? 23.228 5.046 1.546 1.00 44.81 86 GLY A CA 1
ATOM 695 C C . GLY A 1 86 ? 23.331 5.109 3.075 1.00 44.81 86 GLY A C 1
ATOM 696 O O . GLY A 1 86 ? 22.322 5.359 3.732 1.00 44.81 86 GLY A O 1
ATOM 697 N N . TRP A 1 87 ? 24.533 4.932 3.643 1.00 42.41 87 TRP A N 1
ATOM 698 C CA . TRP A 1 87 ? 24.810 4.952 5.094 1.00 42.41 87 TRP A CA 1
ATOM 699 C C . TRP A 1 87 ? 24.472 6.281 5.793 1.00 42.41 87 TRP A C 1
ATOM 701 O O . TRP A 1 87 ? 24.375 6.322 7.015 1.00 42.41 87 TRP A O 1
ATOM 711 N N . GLY A 1 88 ? 24.286 7.371 5.043 1.00 36.19 88 GLY A N 1
ATOM 712 C CA . GLY A 1 88 ? 23.967 8.690 5.601 1.00 36.19 88 GLY A CA 1
ATOM 713 C C . GLY A 1 88 ? 22.475 8.974 5.812 1.00 36.19 88 GLY A C 1
ATOM 714 O O . GLY A 1 88 ? 22.142 10.041 6.320 1.00 36.19 88 GLY A O 1
ATOM 715 N N . GLN A 1 89 ? 21.570 8.076 5.405 1.00 39.62 89 GLN A N 1
ATOM 716 C CA . GLN A 1 89 ? 20.121 8.302 5.471 1.00 39.62 89 GLN A CA 1
ATOM 717 C C . GLN A 1 89 ? 19.456 7.280 6.394 1.00 39.62 89 GLN A C 1
ATOM 719 O O . GLN A 1 89 ? 18.854 6.304 5.955 1.00 39.62 89 GLN A O 1
ATOM 724 N N . TYR A 1 90 ? 19.572 7.511 7.700 1.00 39.00 90 TYR A N 1
ATOM 725 C CA . TYR A 1 90 ? 18.758 6.808 8.683 1.00 39.00 90 TYR A CA 1
ATOM 726 C C . TYR A 1 90 ? 17.291 7.203 8.483 1.00 39.00 90 TYR A C 1
ATOM 728 O O . TYR A 1 90 ? 16.941 8.379 8.603 1.00 39.00 90 TYR A O 1
ATOM 736 N N . PHE A 1 91 ? 16.419 6.231 8.216 1.00 40.94 91 PHE A N 1
ATOM 737 C CA . PHE A 1 91 ? 15.021 6.403 8.590 1.00 40.94 91 PHE A CA 1
ATOM 738 C C . PHE A 1 91 ? 14.973 6.360 10.117 1.00 40.94 91 PHE A C 1
ATOM 740 O O . PHE A 1 91 ? 15.395 5.386 10.733 1.00 40.94 91 PHE A O 1
ATOM 747 N N . THR A 1 92 ? 14.500 7.436 10.738 1.00 44.81 92 THR A N 1
ATOM 748 C CA . THR A 1 92 ? 14.286 7.502 12.191 1.00 44.81 92 THR A CA 1
ATOM 749 C C . THR A 1 92 ? 13.017 6.760 12.628 1.00 44.81 92 THR A C 1
ATOM 751 O O . THR A 1 92 ? 12.687 6.768 13.808 1.00 44.81 92 THR A O 1
ATOM 754 N N . GLU A 1 93 ? 12.293 6.150 11.684 1.00 51.34 93 GLU A N 1
ATOM 755 C CA . GLU A 1 93 ? 11.037 5.426 11.884 1.00 51.34 93 GLU A CA 1
ATOM 756 C C . GLU A 1 93 ? 11.099 4.078 11.126 1.00 51.34 93 GLU A C 1
ATOM 758 O O . GLU A 1 93 ? 11.601 4.049 9.997 1.00 51.34 93 GLU A O 1
ATOM 763 N N . PRO A 1 94 ? 10.605 2.970 11.709 1.00 63.59 94 PRO A N 1
ATOM 764 C CA . PRO A 1 94 ? 10.491 1.668 11.042 1.00 63.59 94 PRO A CA 1
ATOM 765 C C . PRO A 1 94 ? 9.705 1.750 9.727 1.00 63.59 94 PRO A C 1
ATOM 767 O O . PRO A 1 94 ? 8.697 2.454 9.635 1.00 63.59 94 PRO A O 1
ATOM 770 N N . LEU A 1 95 ? 10.163 1.063 8.675 1.00 75.69 95 LEU A N 1
ATOM 771 C CA . LEU A 1 95 ? 9.552 1.202 7.351 1.00 75.69 95 LEU A CA 1
ATOM 772 C C . LEU A 1 95 ? 8.203 0.475 7.288 1.00 75.69 95 LEU A C 1
ATOM 774 O O . LEU A 1 95 ? 8.089 -0.637 7.793 1.00 75.69 95 LEU A O 1
ATOM 778 N N . PRO A 1 96 ? 7.171 1.051 6.658 1.00 83.81 96 PRO A N 1
ATOM 779 C CA . PRO A 1 96 ? 5.940 0.312 6.438 1.00 83.81 96 PRO A CA 1
ATOM 780 C C . PRO A 1 96 ? 6.096 -0.784 5.369 1.00 83.81 96 PRO A C 1
ATOM 782 O O . PRO A 1 96 ? 6.746 -0.570 4.345 1.00 83.81 96 PRO A O 1
ATOM 785 N N . ASN A 1 97 ? 5.469 -1.939 5.589 1.00 85.69 97 ASN A N 1
ATOM 786 C CA . ASN A 1 97 ? 5.431 -3.066 4.658 1.00 85.69 97 ASN A CA 1
ATOM 787 C C . ASN A 1 97 ? 4.035 -3.181 4.029 1.00 85.69 97 ASN A C 1
ATOM 789 O O . ASN A 1 97 ? 3.039 -3.268 4.747 1.00 85.69 97 ASN A O 1
ATOM 793 N N . ILE A 1 98 ? 3.955 -3.169 2.695 1.00 88.81 98 ILE A N 1
ATOM 794 C CA . ILE A 1 98 ? 2.662 -3.190 1.986 1.00 88.81 98 ILE A CA 1
ATOM 795 C C . ILE A 1 98 ? 2.113 -4.598 1.739 1.00 88.81 98 ILE A C 1
ATOM 797 O O . ILE A 1 98 ? 1.034 -4.723 1.163 1.00 88.81 98 ILE A O 1
ATOM 801 N N . GLY A 1 99 ? 2.836 -5.642 2.153 1.00 86.44 99 GLY A N 1
ATOM 802 C CA . GLY A 1 99 ? 2.346 -7.017 2.104 1.00 86.44 99 GLY A CA 1
ATOM 803 C C . GLY A 1 99 ? 1.117 -7.220 2.984 1.00 86.44 99 GLY A C 1
ATOM 804 O O . GLY A 1 99 ? 0.307 -8.099 2.718 1.00 86.44 99 GLY A O 1
ATOM 805 N N . LEU A 1 100 ? 0.906 -6.353 3.978 1.00 88.56 100 LEU A N 1
ATOM 806 C CA . LEU A 1 100 ? -0.308 -6.318 4.779 1.00 88.56 100 LEU A CA 1
ATOM 807 C C . LEU A 1 100 ? -0.764 -4.863 4.968 1.00 88.56 100 LEU A C 1
ATOM 809 O O . LEU A 1 100 ? -0.128 -4.062 5.661 1.00 88.56 100 LEU A O 1
ATOM 813 N N . LEU A 1 101 ? -1.912 -4.537 4.368 1.00 92.19 101 LEU A N 1
ATOM 814 C CA . LEU A 1 101 ? -2.542 -3.218 4.412 1.00 92.19 101 LEU A CA 1
ATOM 815 C C . LEU A 1 101 ? -4.039 -3.317 4.682 1.00 92.19 101 LEU A C 1
ATOM 817 O O . LEU A 1 101 ? -4.748 -4.031 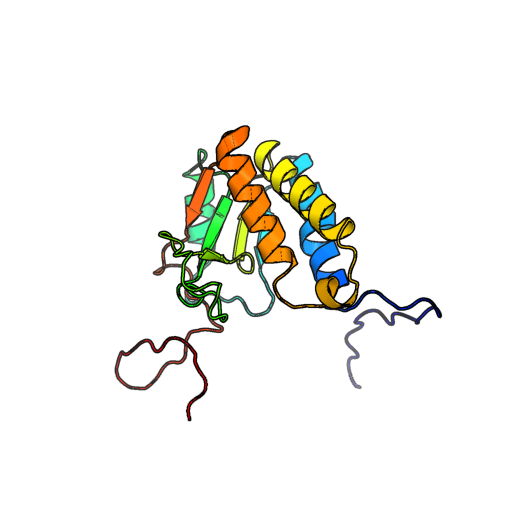3.981 1.00 92.19 101 LEU A O 1
ATOM 821 N N . LEU A 1 102 ? -4.550 -2.493 5.589 1.00 94.56 102 LEU A N 1
ATOM 822 C CA . LEU A 1 102 ? -5.978 -2.210 5.701 1.00 94.56 102 LEU A CA 1
ATOM 823 C C . LEU A 1 102 ? -6.209 -0.731 5.389 1.00 94.56 102 LEU A C 1
ATOM 825 O O . LEU A 1 102 ? -5.737 0.154 6.102 1.00 94.56 102 LEU A O 1
ATOM 829 N N . VAL A 1 103 ? -6.877 -0.465 4.272 1.00 97.38 103 VAL A N 1
ATOM 830 C CA . VAL A 1 103 ? -6.945 0.845 3.620 1.00 97.38 103 VAL A CA 1
ATOM 831 C C . VAL A 1 103 ? -8.388 1.310 3.552 1.00 97.38 103 VAL A C 1
ATOM 833 O O . VAL A 1 103 ? -9.254 0.606 3.039 1.00 97.38 103 VAL A O 1
ATOM 836 N N . ARG A 1 104 ? -8.641 2.535 4.006 1.00 97.50 104 ARG A N 1
ATOM 837 C CA . ARG A 1 104 ? -9.967 3.148 3.950 1.00 97.50 104 ARG A CA 1
ATOM 838 C C . ARG A 1 104 ? -10.330 3.571 2.543 1.00 97.50 104 ARG A C 1
ATOM 840 O O . ARG A 1 104 ? -9.513 4.208 1.890 1.00 97.50 104 ARG A O 1
ATOM 847 N N . GLY A 1 105 ? -11.551 3.323 2.096 1.00 97.81 105 GLY A N 1
ATOM 848 C CA . GLY A 1 105 ? -12.077 3.845 0.844 1.00 97.81 105 GLY A CA 1
ATOM 849 C C . GLY A 1 105 ? -12.368 5.336 0.963 1.00 97.81 105 GLY A C 1
ATOM 850 O O . GLY A 1 105 ? -13.435 5.738 1.422 1.00 97.81 105 GLY A O 1
ATOM 851 N N . ASN A 1 106 ? -11.412 6.186 0.587 1.00 97.44 106 ASN A N 1
ATOM 852 C CA . ASN A 1 106 ? -11.611 7.630 0.567 1.00 97.44 106 ASN A CA 1
ATOM 853 C C . ASN A 1 106 ? -10.698 8.330 -0.455 1.00 97.44 106 ASN A C 1
ATOM 855 O O . ASN A 1 106 ? -9.788 7.738 -1.032 1.00 97.44 106 ASN A O 1
ATOM 859 N N . ASN A 1 107 ? -10.922 9.631 -0.662 1.00 97.19 107 ASN A N 1
ATOM 860 C CA . ASN A 1 107 ? -10.156 10.420 -1.634 1.00 97.19 107 ASN A CA 1
ATOM 861 C C . ASN A 1 107 ? -8.654 10.498 -1.311 1.00 97.19 107 ASN A C 1
ATOM 863 O O . ASN A 1 107 ? -7.842 10.651 -2.221 1.00 97.19 107 ASN A O 1
ATOM 867 N N . ARG A 1 108 ? -8.269 10.422 -0.029 1.00 97.62 108 ARG A N 1
ATOM 868 C CA . ARG A 1 108 ? -6.863 10.514 0.391 1.00 97.62 108 ARG A CA 1
ATOM 869 C C . ARG A 1 108 ? -6.115 9.237 0.020 1.00 97.62 108 ARG A C 1
ATOM 871 O O . ARG A 1 108 ? -5.059 9.320 -0.597 1.00 97.62 108 ARG A O 1
ATOM 878 N N . THR A 1 109 ? -6.666 8.072 0.344 1.00 97.56 109 THR A N 1
ATOM 879 C CA . THR A 1 109 ? -6.053 6.773 0.027 1.00 97.56 109 THR A CA 1
ATOM 880 C C . THR A 1 109 ? -6.089 6.473 -1.466 1.00 97.56 109 THR A C 1
ATOM 882 O O . THR A 1 109 ? -5.075 6.052 -2.012 1.00 97.56 109 THR A O 1
ATOM 885 N N . ALA A 1 110 ? -7.188 6.778 -2.163 1.00 97.69 110 ALA A N 1
ATOM 886 C CA . ALA A 1 110 ? -7.260 6.636 -3.616 1.00 97.69 110 ALA A CA 1
ATOM 887 C C . ALA A 1 110 ? -6.139 7.426 -4.315 1.00 97.69 110 ALA A C 1
ATOM 889 O O . ALA A 1 110 ? -5.442 6.896 -5.180 1.00 97.69 110 ALA A O 1
ATOM 890 N N . ARG A 1 111 ? -5.892 8.663 -3.865 1.00 97.81 111 ARG A N 1
ATOM 891 C CA . ARG A 1 111 ? -4.816 9.512 -4.387 1.00 97.81 111 ARG A CA 1
ATOM 892 C C . ARG A 1 111 ? -3.417 8.955 -4.109 1.00 97.81 111 ARG A C 1
ATOM 894 O O . ARG A 1 111 ? -2.522 9.158 -4.924 1.00 97.81 111 ARG A O 1
ATOM 901 N N . VAL A 1 112 ? -3.202 8.257 -2.990 1.00 97.94 112 VAL A N 1
ATOM 902 C CA . VAL A 1 112 ? -1.920 7.576 -2.715 1.00 97.94 112 VAL A CA 1
ATOM 903 C C . VAL A 1 112 ? -1.628 6.543 -3.800 1.00 97.94 112 VAL A C 1
ATOM 905 O O . VAL A 1 112 ? -0.543 6.559 -4.378 1.00 97.94 112 VAL A O 1
ATOM 908 N N . PHE A 1 113 ? -2.595 5.682 -4.116 1.00 97.88 113 PHE A N 1
ATOM 909 C CA . PHE A 1 113 ? -2.399 4.629 -5.112 1.00 97.88 113 PHE A CA 1
ATOM 910 C C . PHE A 1 113 ? -2.348 5.162 -6.545 1.00 97.88 113 PHE A C 1
ATOM 912 O O . PHE A 1 113 ? -1.552 4.671 -7.338 1.00 97.88 113 PHE A O 1
ATOM 919 N N . GLU A 1 114 ? -3.098 6.219 -6.863 1.00 97.62 114 GLU A N 1
ATOM 920 C CA . GLU A 1 114 ? -2.968 6.921 -8.144 1.00 97.62 114 GLU A CA 1
ATOM 921 C C . GLU A 1 114 ? -1.544 7.469 -8.340 1.00 97.62 114 GLU A C 1
ATOM 923 O O . GLU A 1 114 ? -0.915 7.224 -9.370 1.00 97.62 114 GLU A O 1
ATOM 928 N N . LEU A 1 115 ? -0.995 8.156 -7.330 1.00 97.38 115 LEU A N 1
ATOM 929 C CA . LEU A 1 115 ? 0.378 8.662 -7.369 1.00 97.38 115 LEU A CA 1
ATOM 930 C C . LEU A 1 115 ? 1.400 7.526 -7.482 1.00 97.38 115 LEU A C 1
ATOM 932 O O . LEU A 1 115 ? 2.336 7.630 -8.276 1.00 97.38 115 LEU A O 1
ATOM 936 N N . ALA A 1 116 ? 1.227 6.452 -6.709 1.00 96.50 116 ALA A N 1
ATOM 937 C CA . ALA A 1 116 ? 2.115 5.296 -6.750 1.00 96.50 116 ALA A CA 1
ATOM 938 C C . ALA A 1 116 ? 2.103 4.625 -8.133 1.00 96.50 116 ALA A C 1
ATOM 940 O O . ALA A 1 116 ? 3.165 4.355 -8.695 1.00 96.50 116 ALA A O 1
ATOM 941 N N . TRP A 1 117 ? 0.919 4.431 -8.722 1.00 96.44 117 TRP A N 1
ATOM 942 C CA . TRP A 1 117 ? 0.770 3.866 -10.060 1.00 96.44 117 TRP A CA 1
ATOM 943 C C . TRP A 1 117 ? 1.404 4.747 -11.137 1.00 96.44 117 TRP A C 1
ATOM 945 O O . TRP A 1 117 ? 2.142 4.240 -11.978 1.00 96.44 117 TRP A O 1
ATOM 955 N N . LEU A 1 118 ? 1.180 6.064 -11.103 1.00 96.56 118 LEU A N 1
ATOM 956 C CA . LEU A 1 118 ? 1.788 6.987 -12.067 1.00 96.56 118 LEU A CA 1
ATOM 957 C C . LEU A 1 118 ? 3.320 6.959 -11.993 1.00 96.56 118 LEU A C 1
ATOM 959 O O . LEU A 1 118 ? 3.994 6.970 -13.027 1.00 96.56 118 LEU A O 1
ATOM 963 N N . GLN A 1 119 ? 3.880 6.889 -10.784 1.00 93.25 119 GLN A N 1
ATOM 964 C CA . GLN A 1 119 ? 5.326 6.765 -10.600 1.00 93.25 119 GLN A CA 1
ATOM 965 C C . GLN A 1 119 ? 5.850 5.428 -11.136 1.00 93.25 119 GLN A C 1
ATOM 967 O O . GLN A 1 119 ? 6.858 5.419 -11.837 1.00 93.25 119 GLN A O 1
ATOM 972 N N . TYR A 1 120 ? 5.146 4.324 -10.874 1.00 93.06 120 TYR A N 1
ATOM 973 C CA . TYR A 1 120 ? 5.526 3.001 -11.372 1.00 93.06 120 TYR A CA 1
ATOM 974 C C . TYR A 1 120 ? 5.457 2.930 -12.908 1.00 93.06 120 TYR A C 1
ATOM 976 O O . TYR A 1 120 ? 6.402 2.513 -13.578 1.00 93.06 120 TYR A O 1
ATOM 984 N N . LEU A 1 121 ? 4.356 3.406 -13.497 1.00 92.12 121 LEU A N 1
ATOM 985 C CA . LEU A 1 121 ? 4.120 3.400 -14.941 1.00 92.12 121 LEU A CA 1
ATOM 986 C C . LEU A 1 121 ? 5.217 4.157 -15.706 1.00 92.12 121 LEU A C 1
ATOM 988 O O . LEU A 1 121 ? 5.657 3.699 -16.765 1.00 92.12 121 LEU A O 1
ATOM 992 N N . THR A 1 122 ? 5.680 5.280 -15.149 1.00 92.69 122 THR A N 1
ATOM 993 C CA . THR A 1 122 ? 6.673 6.181 -15.760 1.00 92.69 122 THR A CA 1
ATOM 994 C C . THR A 1 122 ? 8.130 5.762 -15.535 1.00 92.69 122 THR A C 1
ATOM 996 O O . THR A 1 122 ? 9.033 6.430 -16.048 1.00 92.69 122 THR A O 1
ATOM 999 N N . MET A 1 123 ? 8.389 4.649 -14.835 1.00 88.12 123 MET A N 1
ATOM 1000 C CA . MET A 1 123 ? 9.738 4.084 -14.746 1.00 88.12 123 MET A CA 1
ATOM 1001 C C . MET A 1 123 ? 10.266 3.754 -16.149 1.00 88.12 123 MET A C 1
ATOM 1003 O O . MET A 1 123 ? 9.591 3.104 -16.953 1.00 88.12 123 MET A O 1
ATOM 1007 N N . LYS A 1 124 ? 11.483 4.224 -16.441 1.00 87.81 124 LYS A N 1
ATOM 1008 C CA . LYS A 1 124 ? 12.106 4.090 -17.765 1.00 87.81 124 LYS A CA 1
ATOM 1009 C C . LYS A 1 124 ? 12.780 2.741 -17.972 1.00 87.81 124 LYS A C 1
ATOM 1011 O O . LYS A 1 124 ? 12.839 2.287 -19.108 1.00 87.81 124 LYS A O 1
ATOM 1016 N N . ASP A 1 125 ? 13.296 2.143 -16.902 1.00 84.31 125 ASP A N 1
ATOM 1017 C CA . ASP A 1 125 ? 14.039 0.890 -16.956 1.00 84.31 125 ASP A CA 1
ATOM 1018 C C . ASP A 1 125 ? 13.103 -0.313 -16.712 1.00 84.31 125 ASP A C 1
ATOM 1020 O O . ASP A 1 125 ? 12.577 -0.467 -15.602 1.00 84.31 125 ASP A O 1
ATOM 1024 N N . PRO A 1 126 ? 12.876 -1.179 -17.720 1.00 82.44 126 PRO A N 1
ATOM 1025 C CA . PRO A 1 126 ? 12.099 -2.405 -17.553 1.00 82.44 126 PRO A CA 1
ATOM 1026 C C . PRO A 1 126 ? 12.718 -3.377 -16.541 1.00 82.44 126 PRO A C 1
ATOM 1028 O O . PRO A 1 126 ? 11.984 -4.068 -15.839 1.00 82.44 126 PRO A O 1
ATOM 1031 N N . TYR A 1 127 ? 14.051 -3.409 -16.422 1.00 80.56 127 TYR A N 1
ATOM 1032 C CA . TYR A 1 127 ? 14.727 -4.247 -15.433 1.00 80.56 127 TYR A CA 1
ATOM 1033 C C . TYR A 1 127 ? 14.419 -3.781 -14.013 1.00 80.56 127 TYR A C 1
ATOM 1035 O O . TYR A 1 127 ? 14.207 -4.604 -13.122 1.00 80.56 127 TYR A O 1
ATOM 1043 N N . GLU A 1 128 ? 14.351 -2.465 -13.789 1.00 77.69 128 GLU A N 1
ATOM 1044 C CA . GLU A 1 128 ? 13.912 -1.949 -12.499 1.00 77.69 128 GLU A CA 1
ATOM 1045 C C . GLU A 1 128 ? 12.463 -2.325 -12.219 1.00 77.69 128 GLU A C 1
ATOM 1047 O O . GLU A 1 128 ? 12.187 -2.741 -11.101 1.00 77.69 128 GLU A O 1
ATOM 1052 N N . LYS A 1 129 ? 11.556 -2.226 -13.201 1.00 80.56 129 LYS A N 1
ATOM 1053 C CA . LYS A 1 129 ? 10.138 -2.603 -13.032 1.00 80.56 129 LYS A CA 1
ATOM 1054 C C . LYS A 1 129 ? 9.958 -4.059 -12.608 1.00 80.56 129 LYS A C 1
ATOM 1056 O O . LYS A 1 129 ? 9.040 -4.349 -11.841 1.00 80.56 129 LYS A O 1
ATOM 1061 N N . SER A 1 130 ? 10.841 -4.950 -13.060 1.00 79.19 130 SER A N 1
ATOM 1062 C CA . SER A 1 130 ? 10.799 -6.368 -12.708 1.00 79.19 130 SER A CA 1
ATOM 1063 C C . SER A 1 130 ? 11.391 -6.699 -11.333 1.00 79.19 130 SER A C 1
ATOM 1065 O O . SER A 1 130 ? 11.363 -7.865 -10.945 1.00 79.19 130 SER A O 1
ATOM 1067 N N . GLN A 1 131 ? 11.957 -5.730 -10.600 1.00 78.06 131 GLN A N 1
ATOM 1068 C CA . GLN A 1 131 ? 12.544 -5.992 -9.281 1.00 78.06 131 GLN A CA 1
ATOM 1069 C C . GLN A 1 131 ? 11.478 -6.096 -8.177 1.00 78.06 131 GLN A C 1
ATOM 1071 O O . GLN A 1 131 ? 10.506 -5.332 -8.179 1.00 78.06 131 GLN A O 1
ATOM 1076 N N . PRO A 1 132 ? 11.683 -6.976 -7.180 1.00 75.06 132 PRO A N 1
ATOM 1077 C CA . PRO A 1 132 ? 10.814 -7.056 -6.012 1.00 75.06 132 PRO A CA 1
ATOM 1078 C C . PRO A 1 132 ? 10.816 -5.749 -5.201 1.00 75.06 132 PRO A C 1
ATOM 1080 O O . PRO A 1 132 ? 11.832 -5.057 -5.100 1.00 75.06 132 PRO A O 1
ATOM 1083 N N . GLY A 1 133 ? 9.664 -5.403 -4.617 1.00 76.75 133 GLY A N 1
ATOM 1084 C CA . GLY A 1 133 ? 9.508 -4.269 -3.696 1.00 76.75 133 GLY A CA 1
ATOM 1085 C C . GLY A 1 133 ? 9.469 -2.879 -4.344 1.00 76.75 133 GLY A C 1
ATOM 1086 O O . GLY A 1 133 ? 9.455 -1.865 -3.642 1.00 76.75 133 GLY A O 1
ATOM 1087 N N . LYS A 1 134 ? 9.458 -2.777 -5.678 1.00 84.19 134 LYS A N 1
ATOM 1088 C CA . LYS A 1 134 ? 9.332 -1.475 -6.356 1.00 84.19 134 LYS A CA 1
ATOM 1089 C C . LYS A 1 134 ? 7.961 -0.848 -6.152 1.00 84.19 134 LYS A C 1
ATOM 1091 O O . LYS A 1 134 ?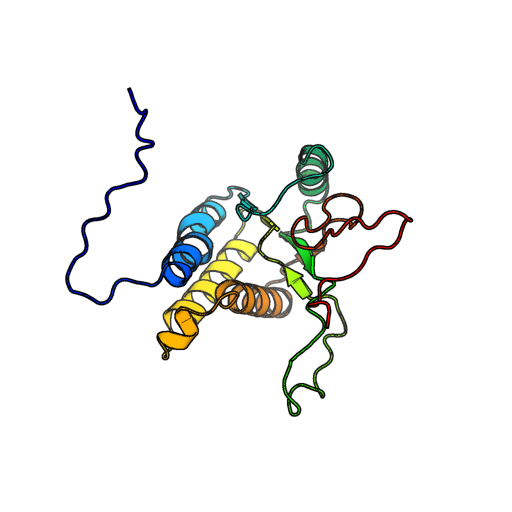 7.877 0.344 -5.872 1.00 84.19 134 LYS A O 1
ATOM 1096 N N . ASP A 1 135 ? 6.912 -1.653 -6.228 1.00 85.25 135 ASP A N 1
ATOM 1097 C CA . ASP A 1 135 ? 5.549 -1.271 -5.869 1.00 85.25 135 ASP A CA 1
ATOM 1098 C C . ASP A 1 135 ? 5.471 -0.707 -4.441 1.00 85.25 135 ASP A C 1
ATOM 1100 O O . ASP A 1 135 ? 4.943 0.391 -4.252 1.00 85.25 135 ASP A O 1
ATOM 1104 N N . GLN A 1 136 ? 6.100 -1.379 -3.466 1.00 87.31 136 GLN A N 1
ATOM 1105 C CA . GLN A 1 136 ? 6.219 -0.888 -2.091 1.00 87.31 136 GLN A CA 1
ATOM 1106 C C . GLN A 1 136 ? 6.840 0.506 -2.050 1.00 87.31 136 GLN A C 1
ATOM 1108 O O . GLN A 1 136 ? 6.238 1.431 -1.509 1.00 87.31 136 GLN A O 1
ATOM 1113 N N . ASN A 1 137 ? 8.008 0.691 -2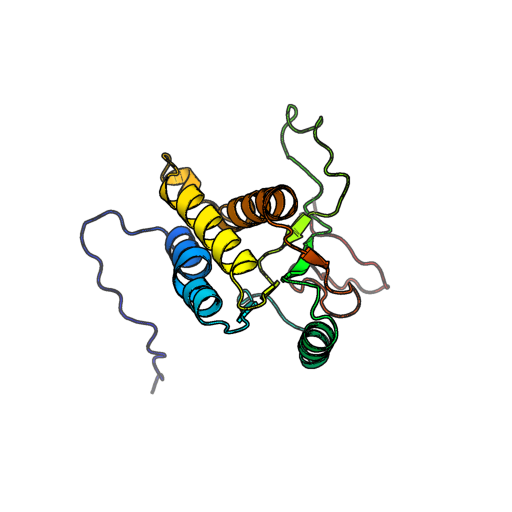.666 1.00 86.06 137 ASN A N 1
ATOM 1114 C CA . ASN A 1 137 ? 8.711 1.975 -2.645 1.00 86.06 137 ASN A CA 1
ATOM 1115 C C . ASN A 1 137 ? 7.847 3.132 -3.172 1.00 86.06 137 ASN A C 1
ATOM 1117 O O . ASN A 1 137 ? 7.862 4.227 -2.601 1.00 86.06 137 ASN A O 1
ATOM 1121 N N . HIS A 1 138 ? 7.065 2.897 -4.227 1.00 90.12 138 HIS A N 1
ATOM 1122 C CA . HIS A 1 138 ? 6.164 3.910 -4.774 1.00 90.12 138 HIS A CA 1
ATOM 1123 C C . HIS A 1 138 ? 4.982 4.211 -3.852 1.00 90.12 138 HIS A C 1
ATOM 1125 O O . HIS A 1 138 ? 4.654 5.385 -3.666 1.00 90.12 138 HIS A O 1
ATOM 1131 N N . VAL A 1 139 ? 4.390 3.194 -3.217 1.00 93.00 139 VAL A N 1
ATOM 1132 C CA . VAL A 1 139 ? 3.338 3.398 -2.209 1.00 93.00 139 VAL A CA 1
ATOM 1133 C C . VAL A 1 139 ? 3.878 4.192 -1.022 1.00 93.00 139 VAL A C 1
ATOM 1135 O O . VAL A 1 139 ? 3.276 5.195 -0.645 1.00 93.00 139 VAL A O 1
ATOM 1138 N N . LEU A 1 140 ? 5.045 3.832 -0.480 1.00 90.31 140 LEU A N 1
ATOM 1139 C CA . LEU A 1 140 ? 5.649 4.538 0.656 1.00 90.31 140 LEU A CA 1
ATOM 1140 C C . LEU A 1 140 ? 5.976 5.997 0.323 1.00 90.31 140 LEU A C 1
ATOM 1142 O O . LEU A 1 140 ? 5.693 6.908 1.107 1.00 90.31 140 LEU A O 1
ATOM 1146 N N . ASN A 1 141 ? 6.523 6.247 -0.868 1.00 87.56 141 ASN A N 1
ATOM 1147 C CA . ASN A 1 141 ? 6.778 7.606 -1.329 1.00 87.56 141 ASN A CA 1
ATOM 1148 C C . ASN A 1 141 ? 5.473 8.410 -1.482 1.00 87.56 141 ASN A C 1
ATOM 1150 O O . ASN A 1 141 ? 5.405 9.563 -1.048 1.00 87.56 141 ASN A O 1
ATOM 1154 N N . ALA A 1 142 ? 4.424 7.808 -2.046 1.00 93.75 142 ALA A N 1
ATOM 1155 C CA . ALA A 1 142 ? 3.113 8.436 -2.178 1.00 93.75 142 ALA A CA 1
ATOM 1156 C C . ALA A 1 142 ? 2.442 8.693 -0.816 1.00 93.75 142 ALA A C 1
ATOM 1158 O O . ALA A 1 142 ? 1.855 9.757 -0.620 1.00 93.75 142 ALA A O 1
ATOM 1159 N N . MET A 1 143 ? 2.593 7.788 0.157 1.00 93.81 143 MET A N 1
ATOM 1160 C CA . MET A 1 143 ? 2.141 7.990 1.538 1.00 93.81 143 MET A CA 1
ATOM 1161 C C . MET A 1 143 ? 2.858 9.172 2.196 1.00 93.81 143 MET A C 1
ATOM 1163 O O . MET A 1 143 ? 2.211 10.017 2.819 1.00 93.81 143 MET A O 1
ATOM 1167 N N . ARG A 1 144 ? 4.182 9.288 2.013 1.00 89.56 144 ARG A N 1
ATOM 1168 C CA . ARG A 1 144 ? 4.975 10.425 2.510 1.00 89.56 144 ARG A CA 1
ATOM 1169 C C . ARG A 1 144 ? 4.487 11.750 1.926 1.00 89.56 144 ARG A C 1
ATOM 1171 O O . ARG A 1 144 ? 4.270 12.704 2.674 1.00 89.56 144 ARG A O 1
ATOM 1178 N N . ILE A 1 145 ? 4.262 11.798 0.612 1.00 88.75 145 ILE A N 1
ATOM 1179 C CA . ILE A 1 145 ? 3.666 12.961 -0.061 1.00 88.75 145 ILE A CA 1
ATOM 1180 C C . ILE A 1 145 ? 2.279 13.248 0.522 1.00 88.75 145 ILE A C 1
ATOM 1182 O O . ILE A 1 145 ? 1.981 14.393 0.861 1.00 88.75 145 ILE A O 1
ATOM 1186 N N . GLY A 1 146 ? 1.443 12.227 0.701 1.00 93.75 146 GLY A N 1
ATOM 1187 C CA . GLY A 1 146 ? 0.086 12.381 1.213 1.00 93.75 146 GLY A CA 1
ATOM 1188 C C . GLY A 1 146 ? -0.001 12.907 2.635 1.00 93.75 146 GLY A C 1
ATOM 1189 O O . GLY A 1 146 ? -0.840 13.766 2.921 1.00 93.75 146 GLY A O 1
ATOM 1190 N N . ARG A 1 147 ? 0.910 12.475 3.511 1.00 92.50 147 ARG A N 1
ATOM 1191 C CA . ARG A 1 147 ? 1.025 12.996 4.879 1.00 92.50 147 ARG A CA 1
ATOM 1192 C C . ARG A 1 147 ? 1.336 14.495 4.868 1.00 92.50 147 ARG A C 1
ATOM 1194 O O . ARG A 1 147 ? 0.738 15.237 5.640 1.00 92.50 147 ARG A O 1
ATOM 1201 N N . GLY A 1 148 ? 2.228 14.934 3.977 1.00 90.00 148 GLY A N 1
ATOM 1202 C CA . GLY A 1 148 ? 2.645 16.335 3.869 1.00 90.00 148 GLY A CA 1
ATOM 1203 C C . GLY A 1 148 ? 1.684 17.249 3.102 1.00 90.00 148 GLY A C 1
ATOM 1204 O O . GLY A 1 148 ? 1.681 18.450 3.346 1.00 90.00 148 GLY A O 1
ATOM 1205 N N . THR A 1 149 ? 0.875 16.713 2.181 1.00 94.38 149 THR A N 1
ATOM 1206 C CA . THR A 1 149 ? 0.127 17.543 1.211 1.00 94.38 149 THR A CA 1
ATOM 1207 C C . THR A 1 149 ? -1.392 17.446 1.308 1.00 94.38 149 THR A C 1
ATOM 1209 O O . THR A 1 149 ? -2.073 18.410 0.971 1.00 94.38 149 THR A O 1
ATOM 1212 N N . PHE A 1 150 ? -1.949 16.319 1.759 1.00 95.12 150 PHE A N 1
ATOM 1213 C CA . PHE A 1 150 ? -3.404 16.124 1.825 1.00 95.12 150 PHE A CA 1
ATOM 1214 C C . PHE A 1 150 ? -3.866 15.398 3.095 1.00 95.12 150 PHE A C 1
ATOM 1216 O O . PHE A 1 150 ? -4.939 14.797 3.126 1.00 95.12 150 PHE A O 1
ATOM 1223 N N . GLY A 1 151 ? -3.070 15.484 4.164 1.00 94.19 151 GLY A N 1
ATOM 1224 C CA . GLY A 1 151 ? -3.473 15.066 5.505 1.00 94.19 151 GLY A CA 1
ATOM 1225 C C . GLY A 1 151 ? -3.733 13.567 5.649 1.00 94.19 151 GLY A C 1
ATOM 1226 O O . GLY A 1 151 ? -4.598 13.183 6.437 1.00 94.19 151 GLY A O 1
ATOM 1227 N N . LEU A 1 152 ? -3.019 12.725 4.894 1.00 97.00 152 LEU A N 1
ATOM 1228 C CA . LEU A 1 152 ? -3.060 11.272 5.075 1.00 97.00 152 LEU A CA 1
ATOM 1229 C C . LEU A 1 152 ? -2.622 10.901 6.502 1.00 97.00 152 LEU A C 1
ATOM 1231 O O . LEU A 1 152 ? -1.606 11.402 6.997 1.00 97.00 152 LEU A O 1
ATOM 1235 N N . LYS A 1 153 ? -3.369 10.006 7.148 1.00 96.31 153 LYS A N 1
ATOM 1236 C CA . LYS A 1 153 ? -3.053 9.432 8.458 1.00 96.31 153 LYS A CA 1
ATOM 1237 C C . LYS A 1 153 ? -2.855 7.931 8.315 1.00 96.31 153 LYS A C 1
ATOM 1239 O O . LYS A 1 153 ? -3.739 7.246 7.818 1.00 96.31 153 LYS A O 1
ATOM 1244 N N . TYR A 1 154 ? -1.725 7.412 8.776 1.00 94.44 154 TYR A N 1
ATOM 1245 C CA . TYR A 1 154 ? -1.515 5.972 8.867 1.00 94.44 154 TYR A CA 1
ATOM 1246 C C . TYR A 1 154 ? -1.067 5.589 10.274 1.00 94.44 154 TYR A C 1
ATOM 1248 O O . TYR A 1 154 ? -0.559 6.433 11.015 1.00 94.44 154 TYR A O 1
ATOM 1256 N N . ALA A 1 155 ? -1.280 4.329 10.627 1.00 91.62 155 ALA A N 1
ATOM 1257 C CA . ALA A 1 155 ? -0.817 3.728 11.867 1.00 91.62 155 ALA A CA 1
ATOM 1258 C C . ALA A 1 155 ? -0.266 2.330 11.581 1.00 91.62 155 ALA A C 1
ATOM 1260 O O . ALA A 1 155 ? -0.665 1.685 10.611 1.00 91.62 155 ALA A O 1
ATOM 1261 N N . TYR A 1 156 ? 0.644 1.860 12.426 1.00 88.44 156 TYR A N 1
ATOM 1262 C CA . TYR A 1 156 ? 1.108 0.483 12.343 1.00 88.44 156 TYR A CA 1
ATOM 1263 C C . TYR A 1 156 ? 0.118 -0.458 13.026 1.00 88.44 156 TYR A C 1
ATOM 1265 O O . TYR A 1 156 ? -0.524 -0.090 14.016 1.00 88.44 156 TYR A O 1
ATOM 1273 N N . PHE A 1 157 ? 0.009 -1.685 12.522 1.00 84.00 157 PHE A N 1
ATOM 1274 C CA . PHE A 1 157 ? -0.561 -2.763 13.325 1.00 84.00 157 PHE A CA 1
ATOM 1275 C C . PHE A 1 157 ? 0.305 -3.008 14.556 1.00 84.00 157 PHE A C 1
ATOM 1277 O O . PHE A 1 157 ? 1.522 -2.836 14.523 1.00 84.00 157 PHE A O 1
ATOM 1284 N N . SER A 1 158 ? -0.318 -3.440 15.652 1.00 75.12 158 SER A N 1
ATOM 1285 C CA . SER A 1 158 ? 0.455 -3.837 16.821 1.00 75.12 158 SER A CA 1
ATOM 1286 C C . SER A 1 158 ? 1.282 -5.082 16.492 1.00 75.12 158 SER A C 1
ATOM 1288 O O . SER A 1 158 ? 0.772 -6.045 15.909 1.00 75.12 158 SER A O 1
ATOM 1290 N N . SER A 1 159 ? 2.546 -5.098 16.911 1.00 63.94 159 SER A N 1
ATOM 1291 C CA . SER A 1 159 ? 3.436 -6.255 16.762 1.00 63.94 159 SER A CA 1
ATOM 1292 C C . SER A 1 159 ? 2.922 -7.513 17.464 1.00 63.94 159 SER A C 1
ATOM 1294 O O . SER A 1 159 ? 3.300 -8.621 17.094 1.00 63.94 159 SER A O 1
ATOM 1296 N N . THR A 1 160 ? 2.005 -7.369 18.425 1.00 60.69 160 THR A N 1
ATOM 1297 C CA . THR A 1 160 ? 1.329 -8.490 19.093 1.00 60.69 160 THR A CA 1
ATOM 1298 C C . THR A 1 160 ? 0.153 -9.061 18.294 1.00 60.69 160 THR A C 1
ATOM 1300 O O . THR A 1 160 ? -0.318 -10.149 18.615 1.00 60.69 160 THR A O 1
ATOM 1303 N N . THR A 1 161 ? -0.326 -8.359 17.258 1.00 58.69 161 THR A N 1
ATOM 1304 C CA . THR A 1 161 ? -1.493 -8.765 16.451 1.00 58.69 161 THR A CA 1
ATOM 1305 C C . THR A 1 161 ? -1.139 -9.384 15.102 1.00 58.69 161 THR A C 1
ATOM 1307 O O . THR A 1 161 ? -1.867 -10.258 14.638 1.00 58.69 161 THR A O 1
ATOM 1310 N N . THR A 1 162 ? -0.029 -8.977 14.481 1.00 56.47 162 THR A N 1
ATOM 1311 C CA . THR A 1 162 ? 0.378 -9.460 13.148 1.00 56.47 162 THR A CA 1
ATOM 1312 C C . THR A 1 162 ? 1.891 -9.556 13.014 1.00 56.47 162 THR A C 1
ATOM 1314 O O . THR A 1 162 ? 2.525 -8.652 12.454 1.00 56.47 162 THR A O 1
ATOM 1317 N N . PRO A 1 163 ? 2.504 -10.632 13.521 1.00 54.06 163 PRO A N 1
ATOM 1318 C CA . PRO A 1 163 ? 3.899 -10.877 13.220 1.00 54.06 163 PRO A CA 1
ATOM 1319 C C . PRO A 1 163 ? 4.050 -11.262 11.741 1.00 54.06 163 PRO A C 1
ATOM 1321 O O . PRO A 1 163 ? 3.210 -11.959 11.175 1.00 54.06 163 PRO A O 1
ATOM 1324 N N . LEU A 1 164 ? 5.119 -10.776 11.116 1.00 55.12 164 LEU A N 1
ATOM 1325 C CA . LEU A 1 164 ? 5.539 -11.149 9.764 1.00 55.12 164 LEU A CA 1
ATOM 1326 C C . LEU A 1 164 ? 5.874 -12.651 9.745 1.00 55.12 164 LEU A C 1
ATOM 1328 O O . LEU A 1 164 ? 6.882 -13.046 10.328 1.00 55.12 164 LEU A O 1
ATOM 1332 N N . LEU A 1 165 ? 5.026 -13.497 9.143 1.00 49.22 165 LEU A N 1
ATOM 1333 C CA . LEU A 1 165 ? 5.238 -14.955 9.138 1.00 49.22 165 LEU A CA 1
ATOM 1334 C C . LEU A 1 165 ? 6.517 -15.362 8.398 1.00 49.22 165 LEU A C 1
ATOM 1336 O O . LEU A 1 165 ? 7.206 -16.277 8.838 1.00 49.22 165 LEU A O 1
ATOM 1340 N N . ASP A 1 166 ? 6.866 -14.650 7.328 1.00 46.91 166 ASP A N 1
ATOM 1341 C CA . ASP A 1 166 ? 8.109 -14.812 6.564 1.00 46.91 166 ASP A CA 1
ATOM 1342 C C . ASP A 1 166 ? 9.369 -14.459 7.378 1.00 46.91 166 ASP A C 1
ATOM 1344 O O . ASP A 1 166 ? 10.488 -14.788 6.983 1.00 46.91 166 ASP A O 1
ATOM 1348 N N . LYS A 1 167 ? 9.198 -13.812 8.537 1.00 51.53 167 LYS A N 1
ATOM 1349 C CA . LYS A 1 167 ? 10.279 -13.337 9.414 1.00 51.53 167 LYS A CA 1
ATOM 1350 C C . LYS A 1 167 ? 10.230 -13.958 10.812 1.00 51.53 167 LYS A C 1
ATOM 1352 O O . LYS A 1 167 ? 10.979 -13.541 11.694 1.00 51.53 167 LYS A O 1
ATOM 1357 N N . LEU A 1 168 ? 9.381 -14.966 11.017 1.00 45.22 168 LEU A N 1
ATOM 1358 C CA . LEU A 1 168 ? 9.312 -15.758 12.243 1.00 45.22 168 LEU A CA 1
ATOM 1359 C C . LEU A 1 168 ? 10.086 -17.072 12.068 1.00 45.22 168 LEU A C 1
ATOM 1361 O O . LEU A 1 168 ? 9.515 -18.092 11.689 1.00 45.22 168 LEU A O 1
ATOM 1365 N N . VAL A 1 169 ? 11.379 -17.086 12.405 1.00 44.72 169 VAL A N 1
ATOM 1366 C CA . VAL A 1 169 ? 12.098 -18.347 12.654 1.00 44.72 169 VAL A CA 1
ATOM 1367 C C . VAL A 1 169 ? 12.023 -18.645 14.148 1.00 44.72 169 VAL A C 1
ATOM 1369 O O . VAL A 1 169 ? 12.701 -18.018 14.959 1.00 44.72 169 VAL A O 1
ATOM 1372 N N . TYR A 1 170 ? 11.170 -19.596 14.527 1.00 37.88 170 TYR A N 1
ATOM 1373 C CA . TYR A 1 170 ? 11.092 -20.081 15.903 1.00 37.88 170 TYR A CA 1
ATOM 1374 C C . TYR A 1 170 ? 12.288 -21.002 16.170 1.00 37.88 170 TYR A C 1
ATOM 1376 O O . TYR A 1 170 ? 12.323 -22.137 15.698 1.00 37.88 170 TYR A O 1
ATOM 1384 N N . LYS A 1 171 ? 13.279 -20.520 16.923 1.00 37.59 171 LYS A N 1
ATOM 1385 C CA . LYS A 1 171 ? 14.331 -21.372 17.491 1.00 37.59 171 LYS A CA 1
ATOM 1386 C C . LYS A 1 171 ? 13.943 -21.720 18.928 1.00 37.59 171 LYS A C 1
ATOM 1388 O O . LYS A 1 171 ? 13.477 -20.854 19.669 1.00 37.59 171 LYS A O 1
ATOM 1393 N N . GLU A 1 172 ? 14.092 -22.987 19.310 1.00 37.44 172 GLU A N 1
ATOM 1394 C CA . GLU A 1 172 ? 13.844 -23.460 20.677 1.00 37.44 172 GLU A CA 1
ATOM 1395 C C . GLU A 1 172 ? 14.583 -22.561 21.690 1.00 37.44 172 GLU A C 1
ATOM 1397 O O . GLU A 1 172 ? 15.812 -22.542 21.708 1.00 37.44 172 GLU A O 1
ATOM 1402 N N . GLY A 1 173 ? 13.851 -21.790 22.510 1.00 43.00 173 GLY A N 1
ATOM 1403 C CA . GLY A 1 173 ? 14.457 -20.985 23.586 1.00 43.00 173 GLY A CA 1
ATOM 1404 C C . GLY A 1 173 ? 14.065 -19.506 23.725 1.00 43.00 173 GLY A C 1
ATOM 1405 O O . GLY A 1 173 ? 14.746 -18.805 24.466 1.00 43.00 173 GLY A O 1
ATOM 1406 N N . ASN A 1 174 ? 12.969 -19.029 23.121 1.00 41.25 174 ASN A N 1
ATOM 1407 C CA . ASN A 1 174 ? 12.428 -17.662 23.311 1.00 41.25 174 ASN A CA 1
ATOM 1408 C C . ASN A 1 174 ? 13.285 -16.507 22.756 1.00 41.25 174 ASN A C 1
ATOM 1410 O O . ASN A 1 174 ? 13.270 -15.407 23.312 1.00 41.25 174 ASN A O 1
ATOM 1414 N N . THR A 1 175 ? 13.979 -16.710 21.638 1.00 38.47 175 THR A N 1
ATOM 1415 C CA . THR A 1 175 ? 14.698 -15.624 20.954 1.00 38.47 175 THR A CA 1
ATOM 1416 C C . THR A 1 175 ? 14.138 -15.427 19.551 1.00 38.47 175 THR A C 1
ATOM 1418 O O . THR A 1 175 ? 14.115 -16.362 18.755 1.00 38.47 175 THR A O 1
ATOM 1421 N N . ILE A 1 176 ? 13.667 -14.211 19.259 1.00 42.44 176 ILE A N 1
ATOM 1422 C CA . ILE A 1 176 ? 13.256 -13.790 17.914 1.00 42.44 176 ILE A CA 1
ATOM 1423 C C . ILE A 1 176 ? 14.534 -13.411 17.169 1.00 42.44 176 ILE A C 1
ATOM 1425 O O . ILE A 1 176 ? 15.195 -12.443 17.547 1.00 42.44 176 ILE A O 1
ATOM 1429 N N . GLU A 1 177 ? 14.896 -14.175 16.140 1.00 41.00 177 GLU A N 1
ATOM 1430 C CA . GLU A 1 177 ? 16.015 -13.835 15.265 1.00 41.00 177 GLU A CA 1
ATOM 1431 C C . GLU A 1 177 ? 15.483 -13.279 13.942 1.00 41.00 177 GLU A C 1
ATOM 1433 O O . GLU A 1 177 ? 14.588 -13.833 13.304 1.00 41.00 177 GLU A O 1
ATOM 1438 N N . LEU A 1 178 ? 16.013 -12.118 13.586 1.00 41.47 178 LEU A N 1
ATOM 1439 C CA . LEU A 1 178 ? 15.592 -11.281 12.480 1.00 41.47 178 LEU A CA 1
ATOM 1440 C C . LEU A 1 178 ? 16.408 -11.681 11.234 1.00 41.47 178 LEU A C 1
ATOM 1442 O O . LEU A 1 178 ? 17.623 -11.509 11.211 1.00 41.47 178 LEU A O 1
ATOM 1446 N N . GLY A 1 179 ? 15.732 -12.270 10.241 1.00 32.78 179 GLY A N 1
ATOM 1447 C CA . GLY A 1 179 ? 16.308 -13.036 9.128 1.00 32.78 179 GLY A CA 1
ATOM 1448 C C . GLY A 1 179 ? 17.556 -12.456 8.443 1.00 32.78 179 GLY A C 1
ATOM 1449 O O . GLY A 1 179 ? 17.515 -11.407 7.799 1.00 32.78 179 GLY A O 1
ATOM 1450 N N . GLY A 1 180 ? 18.638 -13.232 8.507 1.00 30.80 180 GLY A N 1
ATOM 1451 C CA . GLY A 1 180 ? 19.819 -13.171 7.650 1.00 30.80 180 GLY A CA 1
ATOM 1452 C C . GLY A 1 180 ? 20.345 -14.594 7.437 1.00 30.80 180 GLY A C 1
ATOM 1453 O O . GLY A 1 180 ? 20.148 -15.450 8.299 1.00 30.80 180 GLY A O 1
ATOM 1454 N N . GLU A 1 181 ? 20.948 -14.876 6.279 1.00 34.25 181 GLU A N 1
ATOM 1455 C CA . GLU A 1 181 ? 21.569 -16.182 6.019 1.00 34.25 181 GLU A CA 1
ATOM 1456 C C . GLU A 1 181 ? 22.614 -16.504 7.092 1.00 34.25 181 GLU A C 1
ATOM 1458 O O . GLU A 1 181 ? 23.459 -15.671 7.429 1.00 34.25 181 GLU A O 1
ATOM 1463 N N . VAL A 1 182 ? 22.552 -17.731 7.610 1.00 33.69 182 VAL A N 1
ATOM 1464 C CA . VAL A 1 182 ? 23.589 -18.294 8.471 1.00 33.69 182 VAL A CA 1
ATOM 1465 C C . VAL A 1 182 ? 24.819 -18.546 7.597 1.00 33.69 182 VAL A C 1
ATOM 1467 O O . VAL A 1 182 ? 24.771 -19.411 6.722 1.00 33.69 182 VAL A O 1
ATOM 1470 N N . VAL A 1 183 ? 25.898 -17.794 7.826 1.00 33.38 183 VAL A N 1
ATOM 1471 C CA . VAL A 1 183 ? 27.259 -18.182 7.412 1.00 33.38 183 VAL A CA 1
ATOM 1472 C C . VAL A 1 183 ? 27.927 -18.892 8.57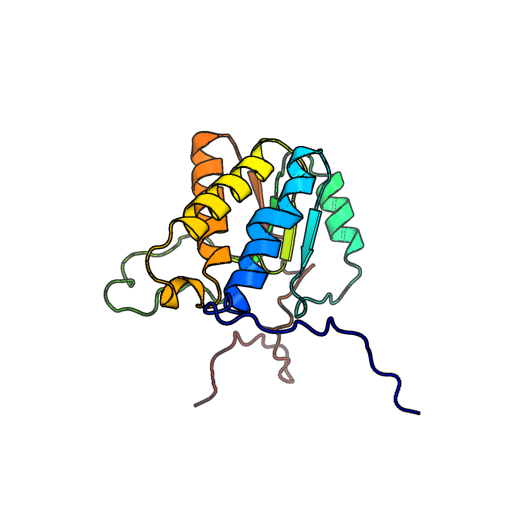6 1.00 33.38 183 VAL A C 1
ATOM 1474 O O . VAL A 1 183 ? 27.892 -18.325 9.692 1.00 33.38 183 VAL A O 1
#

Foldseek 3Di:
DDPDDCPDPDDDDPDPDQAPLLVVLCCLQPVQLVVLQVFDKDWAAAPQFDWPDDCVVVVVVCVVCVLAFKEFAFAPQPQDDPDPVRVVDGPPGTQTDPNTMTGTSDPLRSQLSVQLVVVLVPDPDSVCSNDPCSSVVSSRVSQVVSVVPPNHHYDYDDCVTTPNSVQADDDPDPDRDGDDDDD

Radius of gyration: 18.31 Å; chains: 1; bounding box: 44×56×53 Å